Protein AF-A0A528D5S5-F1 (afdb_monomer)

Solvent-accessible surface area (backbone atoms only — not comparable to full-atom values): 7642 Å² total; per-residue (Å²): 131,87,82,71,87,70,87,48,67,66,61,50,50,50,52,53,51,51,52,53,52,50,54,49,47,56,56,51,49,53,59,45,19,70,79,31,49,69,58,27,52,53,54,48,52,53,50,50,53,54,48,46,67,66,45,45,77,77,47,43,78,78,46,53,68,43,76,78,34,70,69,51,47,55,50,51,51,50,48,47,41,66,68,45,52,52,50,50,50,51,48,43,51,43,58,53,74,44,59,72,68,60,52,51,54,56,59,68,47,44,62,62,52,48,51,53,49,35,31,72,76,69,64,51,76,77,51,80,68,67,75,74,107

Secondary structure (DSSP, 8-state):
--------HHHHHHHHHHHHHHHHHHHHHHHHHTT-HHHHHHHHHHHHHHHHHHHHHHHHHHHGGGGG-HHHHHHHHHHHIIIIIHHHHHHHHHHHHS-HHHHHHHHHTHHHHHHHHHHHHH-----TTTTT-

pLDDT: mean 82.27, std 10.45, range [39.62, 94.44]

Radius of gyration: 18.31 Å; Cα contacts (8 Å, |Δi|>4): 43; chains: 1; bounding box: 36×39×50 Å

Foldseek 3Di:
DPPPPPPPVVVVVVV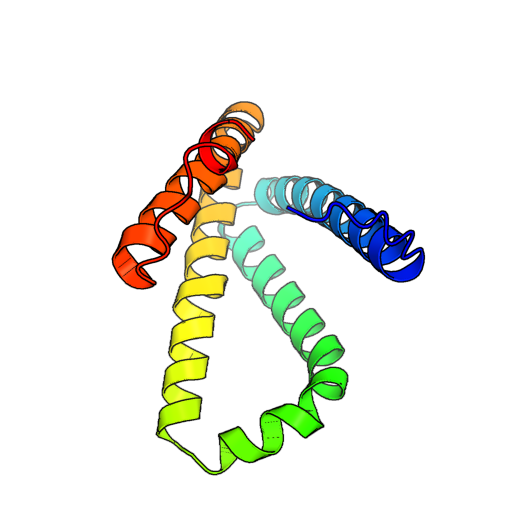VVVVVVVVVCVVVLLVQLVVDLVSSLVVVVVVVVVVCVVCCVVCVVVCVVLVVPPVSVVVVVVCCCVVPVVVSSVVSVCSNPDDPVVSVVVVVCVVVVVQVCCCVPVVPDDDPVNVVD

Sequence (133 aa):
IDVKWSSDPIGLFWAFLNGALFVGYIVLGHRVARAGAGDGIAGLGAAMAVAFLIVLPIGFSDALPAFSAPPLLIAAIGVGICSSVIPYICDQLAMSRLPRSSFALMLSLLPVTATLIGVIVLRQIPSPTDCIG

Structure (mmCIF, N/CA/C/O backbone):
data_AF-A0A528D5S5-F1
#
_entry.id   AF-A0A528D5S5-F1
#
loop_
_atom_site.group_PDB
_atom_site.id
_atom_site.type_symbol
_atom_site.label_atom_id
_atom_site.label_alt_id
_atom_site.label_comp_id
_atom_site.label_asym_id
_atom_site.label_entity_id
_atom_site.label_seq_id
_atom_site.pdbx_PDB_ins_code
_atom_site.Cartn_x
_atom_site.Cartn_y
_atom_site.Cartn_z
_atom_site.occupancy
_atom_site.B_iso_or_equiv
_atom_site.auth_seq_id
_atom_site.auth_comp_id
_atom_site.auth_asym_id
_atom_site.auth_atom_id
_atom_site.pdbx_PDB_model_num
ATOM 1 N N . ILE A 1 1 ? -4.601 12.467 -29.409 1.00 42.47 1 ILE A N 1
ATOM 2 C CA . ILE A 1 1 ? -4.769 11.414 -28.388 1.00 42.47 1 ILE A CA 1
ATOM 3 C C . ILE A 1 1 ? -5.854 10.490 -28.918 1.00 42.47 1 ILE A C 1
ATOM 5 O O . ILE A 1 1 ? -6.987 10.925 -29.083 1.00 42.47 1 I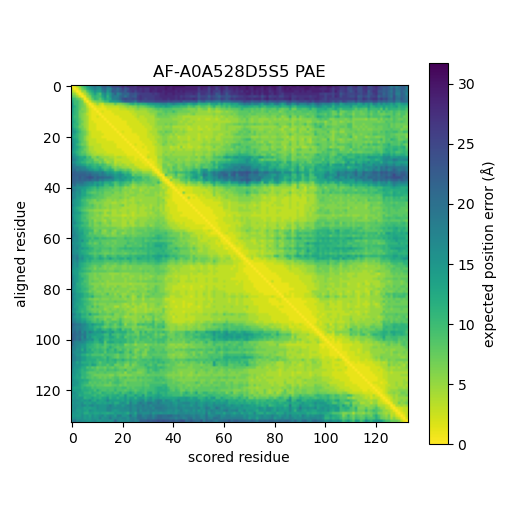LE A O 1
ATOM 9 N N . ASP A 1 2 ? -5.481 9.300 -29.382 1.00 39.62 2 ASP A N 1
ATOM 10 C CA . ASP A 1 2 ? -6.458 8.351 -29.918 1.00 39.62 2 ASP A CA 1
ATOM 11 C C . ASP A 1 2 ? -7.229 7.760 -28.740 1.00 39.62 2 ASP A C 1
ATOM 13 O O . ASP A 1 2 ? -6.784 6.805 -28.104 1.00 39.62 2 ASP A O 1
ATOM 17 N N . VAL A 1 3 ? -8.375 8.362 -28.414 1.00 49.12 3 VAL A N 1
ATOM 18 C CA . VAL A 1 3 ? -9.334 7.797 -27.460 1.00 49.12 3 VAL A CA 1
ATOM 19 C C . VAL A 1 3 ? -9.989 6.599 -28.142 1.00 49.12 3 VAL A C 1
ATOM 21 O O . VAL A 1 3 ? -11.077 6.678 -28.711 1.00 49.12 3 VAL A O 1
ATOM 24 N N . LYS A 1 4 ? -9.277 5.471 -28.148 1.00 54.66 4 LYS A N 1
ATOM 25 C CA . LYS A 1 4 ? -9.864 4.181 -28.487 1.00 54.66 4 LYS A CA 1
ATOM 26 C C . LYS A 1 4 ? -10.741 3.768 -27.319 1.00 54.66 4 LYS A C 1
ATOM 28 O O . LYS A 1 4 ? -10.239 3.444 -26.246 1.00 54.66 4 LYS A O 1
ATOM 33 N N . TRP A 1 5 ? -12.049 3.752 -27.549 1.00 54.84 5 TRP A N 1
ATOM 34 C CA . TRP A 1 5 ? -13.007 3.062 -26.695 1.00 54.84 5 TRP A CA 1
ATOM 35 C C . TRP A 1 5 ? -12.704 1.563 -26.745 1.00 54.84 5 TRP A C 1
ATOM 37 O O . TRP A 1 5 ? -13.279 0.814 -27.530 1.00 54.84 5 TRP A O 1
ATOM 47 N N . SER A 1 6 ? -11.734 1.126 -25.947 1.00 57.62 6 SER A N 1
ATOM 48 C CA . SER A 1 6 ? -11.562 -0.282 -25.636 1.00 57.62 6 SER A CA 1
ATOM 49 C C . SER A 1 6 ? -12.636 -0.615 -24.615 1.00 57.62 6 SER A C 1
ATOM 51 O O . SER A 1 6 ? -12.471 -0.359 -23.424 1.00 57.62 6 SER A O 1
ATOM 53 N N . SER A 1 7 ? -13.779 -1.118 -25.078 1.00 67.44 7 SER A N 1
ATOM 54 C CA . SER A 1 7 ? -14.756 -1.764 -24.206 1.00 67.44 7 SER A CA 1
ATOM 55 C C . SER A 1 7 ? -14.133 -3.064 -23.710 1.00 67.44 7 SER A C 1
ATOM 57 O O . SER A 1 7 ? -14.416 -4.120 -24.258 1.00 67.44 7 SER A O 1
ATOM 59 N N . ASP A 1 8 ? -13.223 -2.966 -22.740 1.00 82.94 8 ASP A N 1
ATOM 60 C CA . ASP A 1 8 ? -12.625 -4.103 -22.055 1.00 82.94 8 ASP A CA 1
ATOM 61 C C . ASP A 1 8 ? -13.508 -4.474 -20.854 1.00 82.94 8 ASP A C 1
ATOM 63 O O . ASP A 1 8 ? -13.410 -3.847 -19.792 1.00 82.94 8 ASP A O 1
ATOM 67 N N . PRO A 1 9 ? -14.405 -5.468 -20.992 1.00 84.75 9 PRO A N 1
ATOM 68 C CA . PRO A 1 9 ? -15.349 -5.800 -19.938 1.00 84.75 9 PRO A CA 1
ATOM 69 C C . PRO A 1 9 ? -14.637 -6.441 -18.744 1.00 84.75 9 PRO A C 1
ATOM 71 O O . PRO A 1 9 ? -15.128 -6.323 -17.622 1.00 84.75 9 PRO A O 1
ATOM 74 N N . ILE A 1 10 ? -13.478 -7.089 -18.962 1.00 88.94 10 ILE A N 1
ATOM 75 C CA . ILE A 1 10 ? -12.700 -7.702 -17.882 1.00 88.94 10 ILE A CA 1
ATOM 76 C C . ILE A 1 10 ? -12.032 -6.615 -17.043 1.00 88.94 10 ILE A C 1
ATOM 78 O O . ILE A 1 10 ? -12.148 -6.637 -15.820 1.00 88.94 10 ILE A O 1
ATOM 82 N N . GLY A 1 11 ? -11.407 -5.623 -17.685 1.00 86.19 11 GLY A N 1
ATOM 83 C CA . GLY A 1 11 ? -10.814 -4.477 -17.000 1.00 86.19 11 GLY A CA 1
ATOM 84 C C . GLY A 1 11 ? -11.858 -3.685 -16.218 1.00 86.19 11 GLY A C 1
ATOM 85 O O . GLY A 1 11 ? -11.637 -3.335 -15.059 1.00 86.19 11 GLY A O 1
ATOM 86 N N . LEU A 1 12 ? -13.040 -3.486 -16.810 1.00 88.31 12 LEU A N 1
ATOM 87 C CA . LEU A 1 12 ? -14.149 -2.809 -16.146 1.00 88.31 12 LEU A CA 1
ATOM 88 C C . LEU A 1 12 ? -14.651 -3.596 -14.925 1.00 88.31 12 LEU A C 1
ATOM 90 O O . LEU A 1 12 ? -14.852 -3.013 -13.860 1.00 88.31 12 LEU A O 1
ATOM 94 N N . PHE A 1 13 ? -14.794 -4.921 -15.046 1.00 92.12 13 PHE A N 1
ATOM 95 C CA . PHE A 1 13 ? -15.134 -5.797 -13.923 1.00 92.12 13 PHE A CA 1
ATOM 96 C C . PHE A 1 13 ? -14.113 -5.680 -12.783 1.00 92.12 13 PHE A C 1
ATOM 98 O O . PHE A 1 13 ? -14.504 -5.473 -11.633 1.00 92.12 13 PHE A O 1
ATOM 105 N N . TRP A 1 14 ? -12.814 -5.740 -13.092 1.00 89.56 14 TRP A N 1
ATOM 106 C CA . TRP A 1 14 ? -11.750 -5.588 -12.097 1.00 89.56 14 TRP A CA 1
ATOM 107 C C . TRP A 1 14 ? -11.748 -4.206 -11.439 1.00 89.56 14 TRP A C 1
ATOM 109 O O . TRP A 1 14 ? -11.551 -4.119 -10.227 1.00 89.56 14 TRP A O 1
ATOM 119 N N . ALA A 1 15 ? -12.020 -3.139 -12.193 1.00 88.06 15 ALA A N 1
ATOM 120 C CA . ALA A 1 15 ? -12.120 -1.783 -11.656 1.00 88.06 15 ALA A CA 1
ATOM 121 C C . ALA A 1 15 ? -13.289 -1.641 -10.665 1.00 88.06 15 ALA A C 1
ATOM 123 O O . ALA A 1 15 ? -13.105 -1.132 -9.557 1.00 88.06 15 ALA A O 1
ATOM 124 N N . PHE A 1 16 ? -14.477 -2.148 -11.016 1.00 92.12 16 PHE A N 1
ATOM 125 C CA . PHE A 1 16 ? -15.632 -2.145 -10.111 1.00 92.12 16 PHE A CA 1
ATOM 126 C C . PHE A 1 16 ? -15.402 -3.017 -8.875 1.00 92.12 16 PHE A C 1
ATOM 128 O O . PHE A 1 16 ? -15.726 -2.598 -7.762 1.00 92.12 16 PHE A O 1
ATOM 135 N N . LEU A 1 17 ? -14.811 -4.203 -9.048 1.00 92.94 17 LEU A N 1
ATOM 136 C CA . LEU A 1 17 ? -14.471 -5.091 -7.939 1.00 92.94 17 LEU A CA 1
ATOM 137 C C . LEU A 1 17 ? -13.467 -4.429 -6.988 1.00 92.94 17 LEU A C 1
ATOM 139 O O . LEU A 1 17 ? -13.668 -4.455 -5.774 1.00 92.94 17 LEU A O 1
ATOM 143 N N . ASN A 1 18 ? -12.426 -3.786 -7.524 1.00 90.88 18 ASN A N 1
ATOM 144 C CA . ASN A 1 18 ? -11.449 -3.041 -6.735 1.00 90.88 18 ASN A CA 1
ATOM 145 C C . ASN A 1 18 ? -12.117 -1.917 -5.928 1.00 90.88 18 ASN A C 1
ATOM 147 O O . ASN A 1 18 ? -11.918 -1.839 -4.715 1.00 90.88 18 ASN A O 1
ATOM 151 N N . GLY A 1 19 ? -12.974 -1.112 -6.566 1.00 86.38 19 GLY A N 1
ATOM 152 C CA . GLY A 1 19 ? -13.725 -0.055 -5.888 1.00 86.38 19 GLY A CA 1
ATOM 153 C C . GLY A 1 19 ? -14.622 -0.588 -4.766 1.00 86.38 19 GLY A C 1
ATOM 154 O O . GLY A 1 19 ? -14.613 -0.055 -3.655 1.00 86.38 19 GLY A O 1
ATOM 155 N N . ALA A 1 20 ? -15.352 -1.680 -5.011 1.00 91.12 20 ALA A N 1
ATOM 156 C CA . ALA A 1 20 ? -16.209 -2.313 -4.009 1.00 91.12 20 ALA A CA 1
ATOM 157 C C . ALA A 1 20 ? -15.408 -2.852 -2.809 1.00 91.12 20 ALA A C 1
ATOM 159 O O . ALA A 1 20 ? -15.780 -2.611 -1.656 1.00 91.12 20 ALA A O 1
ATOM 160 N N . LEU A 1 21 ? -14.281 -3.527 -3.065 1.00 88.81 21 LEU A N 1
ATOM 161 C CA . LEU A 1 21 ? -13.376 -4.020 -2.023 1.00 88.81 21 LEU A CA 1
ATOM 162 C C . LEU A 1 21 ? -12.772 -2.872 -1.207 1.00 88.81 21 LEU A C 1
ATOM 164 O O . LEU A 1 21 ? -12.693 -2.972 0.016 1.00 88.81 21 LEU A O 1
ATOM 168 N N . PHE A 1 22 ? -12.405 -1.765 -1.854 1.00 84.00 22 PHE A N 1
ATOM 169 C CA . PHE A 1 22 ? -11.839 -0.594 -1.186 1.00 84.00 22 PHE A CA 1
ATOM 170 C C . PHE A 1 22 ? -12.849 0.091 -0.256 1.00 84.00 22 PHE A C 1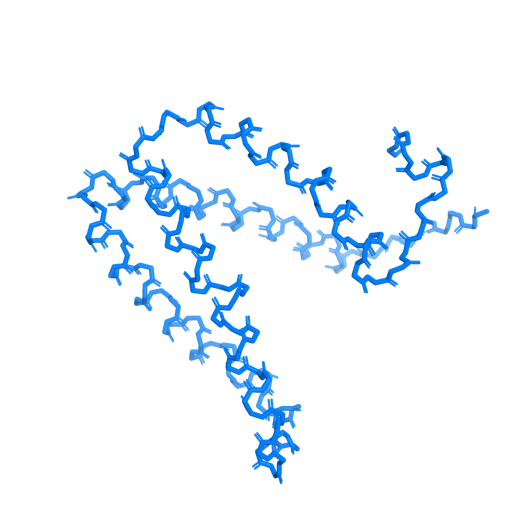
ATOM 172 O O . PHE A 1 22 ? -12.532 0.417 0.890 1.00 84.00 22 PHE A O 1
ATOM 179 N N . VAL A 1 23 ? -14.103 0.237 -0.696 1.00 83.56 23 VAL A N 1
ATOM 180 C CA . VAL A 1 23 ? -15.190 0.724 0.169 1.00 83.56 23 VAL A CA 1
ATOM 181 C C . VAL A 1 23 ? -15.399 -0.220 1.357 1.00 83.56 23 VAL A C 1
ATOM 183 O O . VAL A 1 23 ? -15.514 0.244 2.496 1.00 83.56 23 VAL A O 1
ATOM 186 N N . GLY A 1 24 ? -15.389 -1.535 1.112 1.00 85.25 24 GLY A N 1
ATOM 187 C CA . GLY A 1 24 ? -15.446 -2.557 2.158 1.00 85.25 24 GLY A CA 1
ATOM 188 C C . GLY A 1 24 ? -14.318 -2.409 3.182 1.00 85.25 24 GLY A C 1
ATOM 189 O O . GLY A 1 24 ? -14.589 -2.360 4.384 1.00 85.25 24 GLY A O 1
ATOM 190 N N . TYR A 1 25 ? -13.077 -2.244 2.715 1.00 82.38 25 TYR A N 1
ATOM 191 C CA . TYR A 1 25 ? -11.899 -1.992 3.548 1.00 82.38 25 TYR A CA 1
ATOM 192 C C . TYR A 1 25 ? -12.071 -0.753 4.427 1.00 82.38 25 TYR A C 1
ATOM 194 O O . TYR A 1 25 ? -11.861 -0.842 5.632 1.00 82.38 25 TYR A O 1
ATOM 202 N N . ILE A 1 26 ? -12.520 0.383 3.882 1.00 77.75 26 ILE A N 1
ATOM 203 C CA . ILE A 1 26 ? -12.716 1.607 4.677 1.00 77.75 26 ILE A CA 1
ATOM 204 C C . ILE A 1 26 ? -13.757 1.384 5.782 1.00 77.75 26 ILE A C 1
ATOM 206 O O . ILE A 1 26 ? -13.568 1.840 6.912 1.00 77.75 26 ILE A O 1
ATOM 210 N N . VAL A 1 27 ? -14.869 0.707 5.477 1.00 79.81 27 VAL A N 1
ATOM 211 C CA . VAL A 1 27 ? -15.946 0.451 6.450 1.00 79.81 27 VAL A CA 1
ATOM 212 C C . VAL A 1 27 ? -15.490 -0.513 7.548 1.00 79.81 27 VAL A C 1
ATOM 214 O O . VAL A 1 27 ? -15.693 -0.226 8.730 1.00 79.81 27 VAL A O 1
ATOM 217 N N . LEU A 1 28 ? -14.849 -1.623 7.175 1.00 78.94 28 LEU A N 1
ATOM 218 C CA . LEU A 1 28 ? -14.300 -2.603 8.115 1.00 78.94 28 LEU A CA 1
ATOM 219 C C . LEU A 1 28 ? -13.158 -2.002 8.942 1.00 78.94 28 LEU A C 1
ATOM 221 O O . LEU A 1 28 ? -13.165 -2.138 10.161 1.00 78.94 28 LEU A O 1
ATOM 225 N N . GLY A 1 29 ? -12.244 -1.267 8.310 1.00 72.25 29 GLY A N 1
ATOM 226 C CA . GLY A 1 29 ? -11.125 -0.581 8.953 1.00 72.25 29 GLY A CA 1
ATOM 227 C C . GLY A 1 29 ? -11.593 0.398 10.025 1.00 72.25 29 GLY A C 1
ATOM 228 O O . GLY A 1 29 ? -11.138 0.321 11.160 1.00 72.25 29 GLY A O 1
ATOM 229 N N . HIS A 1 30 ? -12.604 1.225 9.735 1.00 71.12 30 HIS A N 1
ATOM 230 C CA . HIS A 1 30 ? -13.208 2.097 10.752 1.00 71.12 30 HIS A CA 1
ATOM 231 C C . HIS A 1 30 ? -13.882 1.314 11.889 1.00 71.12 30 HI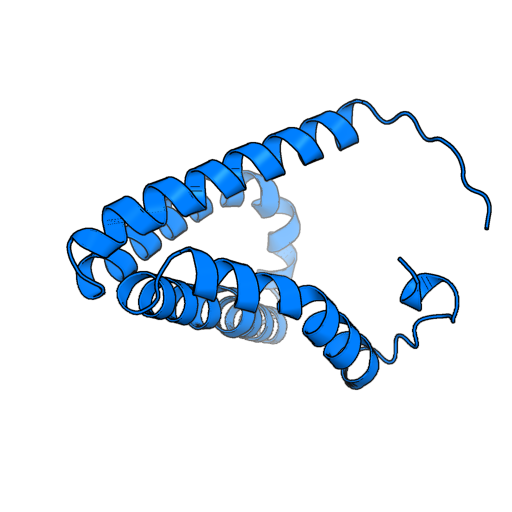S A C 1
ATOM 233 O O . HIS A 1 30 ? -13.897 1.781 13.027 1.00 71.12 30 HIS A O 1
ATOM 239 N N . ARG A 1 31 ? -14.467 0.141 11.610 1.00 74.62 31 ARG A N 1
ATOM 240 C CA . ARG A 1 31 ? -15.088 -0.706 12.641 1.00 74.62 31 ARG A CA 1
ATOM 241 C C . ARG A 1 31 ? -14.043 -1.333 13.563 1.00 74.62 31 ARG A C 1
ATOM 243 O O . ARG A 1 31 ? -14.273 -1.365 14.767 1.00 74.62 31 ARG A O 1
ATOM 250 N N . VAL A 1 32 ? -12.922 -1.801 13.017 1.00 70.19 32 VAL A N 1
ATOM 251 C CA . VAL A 1 32 ? -11.818 -2.394 13.788 1.00 70.19 32 VAL A CA 1
ATOM 252 C C . VAL A 1 32 ? -11.057 -1.311 14.561 1.00 70.19 32 VAL A C 1
ATOM 254 O O . VAL A 1 32 ? -10.808 -1.476 15.749 1.00 70.19 32 VAL A O 1
ATOM 257 N N . ALA A 1 33 ? -10.791 -0.153 13.949 1.00 64.00 33 ALA A N 1
ATOM 258 C CA . ALA A 1 33 ? -10.099 0.963 14.601 1.00 64.00 33 ALA A CA 1
ATOM 259 C C . ALA A 1 33 ? -10.868 1.547 15.804 1.00 64.00 33 ALA A C 1
ATOM 261 O O . ALA A 1 33 ? -10.250 2.099 16.714 1.00 64.00 33 ALA A O 1
ATOM 262 N N . ARG A 1 34 ? -12.202 1.386 15.862 1.00 65.94 34 ARG A N 1
ATOM 263 C CA . ARG A 1 34 ? -13.016 1.761 17.037 1.00 65.94 34 ARG A CA 1
ATOM 264 C C . ARG A 1 34 ? -12.702 0.946 18.294 1.00 65.94 34 ARG A C 1
ATOM 266 O O . ARG A 1 34 ? -12.981 1.438 19.381 1.00 65.94 34 ARG A O 1
ATOM 273 N N . ALA A 1 35 ? -12.147 -0.261 18.164 1.00 62.00 35 ALA A N 1
ATOM 274 C CA . ALA A 1 35 ? -11.713 -1.069 19.307 1.00 62.00 35 ALA A CA 1
ATOM 275 C C . ALA A 1 35 ? -10.387 -0.568 19.920 1.00 62.00 35 ALA A C 1
ATOM 277 O O . ALA A 1 35 ? -10.056 -0.926 21.045 1.00 62.00 35 ALA A O 1
ATOM 278 N N . GLY A 1 36 ? -9.664 0.311 19.213 1.00 63.19 36 GLY A N 1
ATOM 279 C CA . GLY A 1 36 ? -8.385 0.883 19.627 1.00 63.19 36 GLY A CA 1
ATOM 280 C C . GLY A 1 36 ? -7.334 0.781 18.518 1.00 63.19 36 GLY A C 1
ATOM 281 O O . GLY A 1 36 ? -7.299 -0.186 17.760 1.00 63.19 36 GLY A O 1
ATOM 282 N N . ALA A 1 37 ? -6.448 1.777 18.421 1.00 61.66 37 ALA A N 1
ATOM 283 C CA . ALA A 1 37 ? -5.433 1.840 17.361 1.00 61.66 37 ALA A CA 1
ATOM 284 C C . ALA A 1 37 ? -4.440 0.658 17.389 1.00 61.66 37 ALA A C 1
ATOM 286 O O . ALA A 1 37 ? -3.986 0.220 16.334 1.00 61.66 37 ALA A O 1
ATOM 287 N N . GLY A 1 38 ? -4.129 0.124 18.578 1.00 64.00 38 GLY A N 1
ATOM 288 C CA . GLY A 1 38 ? -3.262 -1.052 18.732 1.00 64.00 38 GLY A CA 1
ATOM 289 C C . GLY A 1 38 ? -3.868 -2.315 18.114 1.00 64.00 38 GLY A C 1
ATOM 290 O O . GLY A 1 38 ? -3.209 -2.990 17.324 1.00 64.00 38 GLY A O 1
ATOM 291 N N . ASP A 1 39 ? -5.151 -2.567 18.384 1.00 70.50 39 ASP A N 1
ATOM 292 C CA . ASP A 1 39 ? -5.892 -3.698 17.812 1.00 70.50 39 ASP A CA 1
ATOM 293 C C . ASP A 1 39 ? -6.130 -3.523 16.304 1.00 70.50 39 ASP A C 1
ATOM 295 O O . ASP A 1 39 ? -6.098 -4.497 15.552 1.00 70.50 39 ASP A O 1
ATOM 299 N N . GLY A 1 40 ? -6.285 -2.278 15.834 1.00 73.38 40 GLY A N 1
ATOM 300 C CA . GLY A 1 40 ? -6.359 -1.944 14.408 1.00 73.38 40 GLY A CA 1
ATOM 301 C C . GLY A 1 40 ? -5.101 -2.325 13.626 1.00 73.38 40 GLY A C 1
ATOM 302 O O . GLY A 1 40 ? -5.198 -2.950 12.569 1.00 73.38 40 GLY A O 1
ATOM 303 N N . ILE A 1 41 ? -3.917 -2.013 14.164 1.00 77.69 41 ILE A N 1
ATOM 304 C CA . ILE A 1 41 ? -2.634 -2.362 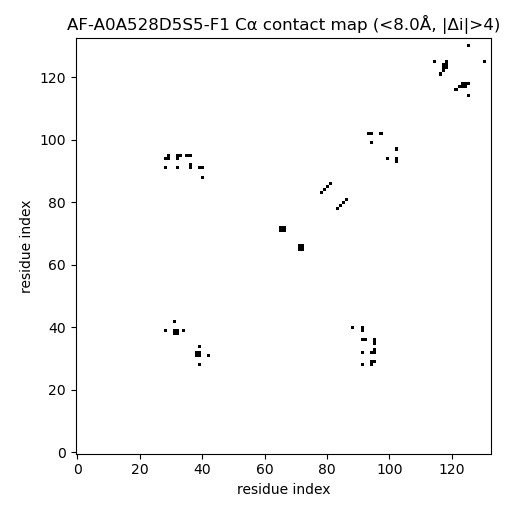13.532 1.00 77.69 41 ILE A CA 1
ATOM 305 C C . ILE A 1 41 ? -2.417 -3.882 13.545 1.00 77.69 41 ILE A C 1
ATOM 307 O O . ILE A 1 41 ? -2.011 -4.447 12.529 1.00 77.69 41 ILE A O 1
ATOM 311 N N . ALA A 1 42 ? -2.726 -4.561 14.654 1.00 81.06 42 ALA A N 1
ATOM 312 C CA . ALA A 1 42 ? -2.608 -6.018 14.742 1.00 81.06 42 ALA A CA 1
ATOM 313 C C . ALA A 1 42 ? -3.566 -6.737 13.772 1.00 81.06 42 ALA A C 1
ATOM 315 O O . ALA A 1 42 ? -3.154 -7.650 13.052 1.00 81.06 42 ALA A O 1
ATOM 316 N N . GLY A 1 43 ? -4.824 -6.288 13.693 1.00 80.75 43 GLY A N 1
ATOM 317 C CA . GLY A 1 43 ? -5.817 -6.819 12.755 1.00 80.75 43 GLY A CA 1
ATOM 318 C C . GLY A 1 43 ? -5.427 -6.601 11.291 1.00 80.75 43 GLY A C 1
ATOM 319 O O . GLY A 1 43 ? -5.579 -7.503 10.467 1.00 80.75 43 GLY A O 1
ATOM 320 N N . LEU A 1 44 ? -4.852 -5.440 10.971 1.00 81.88 44 LEU A N 1
ATOM 321 C CA . LEU A 1 44 ? -4.305 -5.154 9.647 1.00 81.88 44 LEU A CA 1
ATOM 322 C C . LEU A 1 44 ? -3.104 -6.053 9.316 1.00 81.88 44 LEU A C 1
ATOM 324 O O . LEU A 1 44 ? -3.015 -6.563 8.202 1.00 81.88 44 LEU A O 1
ATOM 328 N N . GLY A 1 45 ? -2.209 -6.291 10.278 1.00 85.06 45 GLY A N 1
ATOM 329 C CA . GLY A 1 45 ? -1.085 -7.216 10.113 1.00 85.06 45 GLY A CA 1
ATOM 330 C C . GLY A 1 45 ? -1.545 -8.643 9.804 1.00 85.06 45 GLY A C 1
ATOM 331 O O . GLY A 1 45 ? -1.033 -9.275 8.880 1.00 85.06 45 GLY A O 1
ATOM 332 N N . ALA A 1 46 ? -2.572 -9.128 10.507 1.00 85.69 46 ALA A N 1
ATOM 333 C CA . ALA A 1 46 ? -3.182 -10.424 10.219 1.00 85.69 46 ALA A CA 1
ATOM 334 C C . ALA A 1 46 ? -3.817 -10.462 8.816 1.00 85.69 46 ALA A C 1
ATOM 336 O O . ALA A 1 46 ? -3.616 -11.423 8.072 1.00 85.69 46 ALA A O 1
ATOM 337 N N . ALA A 1 47 ? -4.525 -9.401 8.414 1.00 85.19 47 ALA A N 1
ATOM 338 C CA . ALA A 1 47 ? -5.090 -9.291 7.070 1.00 85.19 47 ALA A CA 1
ATOM 339 C C . ALA A 1 47 ? -4.004 -9.285 5.979 1.00 85.19 47 ALA A C 1
ATOM 341 O O . ALA A 1 47 ? -4.164 -9.943 4.953 1.00 85.19 47 ALA A O 1
ATOM 342 N N . MET A 1 48 ? -2.876 -8.606 6.215 1.00 87.25 48 MET A N 1
ATOM 343 C CA . MET A 1 48 ? -1.720 -8.603 5.313 1.00 87.25 48 MET A CA 1
ATOM 344 C C . MET A 1 48 ? -1.085 -9.992 5.187 1.00 87.25 48 MET A C 1
ATOM 346 O O . MET A 1 48 ? -0.713 -10.385 4.085 1.00 87.25 48 MET A O 1
ATOM 350 N N . ALA A 1 49 ? -1.013 -10.765 6.274 1.00 89.62 49 ALA A N 1
ATOM 351 C CA . ALA A 1 49 ? -0.528 -12.144 6.230 1.00 89.62 49 ALA A CA 1
ATOM 352 C C . ALA A 1 49 ? -1.453 -13.051 5.401 1.00 89.62 49 ALA A C 1
ATOM 354 O O . ALA A 1 49 ? -0.984 -13.837 4.580 1.00 89.62 49 ALA A O 1
ATOM 355 N N . VAL A 1 50 ? -2.772 -12.908 5.561 1.00 90.19 50 VAL A N 1
ATOM 356 C CA . VAL A 1 50 ? -3.752 -13.631 4.733 1.00 90.19 50 VAL A CA 1
ATOM 357 C C . VAL A 1 50 ? -3.632 -13.218 3.265 1.00 90.19 50 VAL A C 1
ATOM 359 O O . VAL A 1 50 ? -3.585 -14.081 2.390 1.00 90.19 50 VAL A O 1
ATOM 362 N N . ALA A 1 51 ? -3.519 -11.918 2.983 1.00 87.50 51 ALA A N 1
ATOM 363 C CA . ALA A 1 51 ? -3.319 -11.412 1.628 1.00 87.50 51 ALA A CA 1
ATOM 364 C C . ALA A 1 51 ? -2.029 -11.963 1.004 1.00 87.50 51 ALA A C 1
ATOM 366 O O . ALA A 1 51 ? -2.051 -12.401 -0.144 1.00 87.50 51 ALA A O 1
ATOM 367 N N . PHE A 1 52 ? -0.935 -12.021 1.768 1.00 89.38 52 PHE A N 1
ATOM 368 C CA . PHE A 1 52 ? 0.314 -12.636 1.331 1.00 89.38 52 PHE A CA 1
ATOM 369 C C . PHE A 1 52 ? 0.105 -14.096 0.923 1.00 89.38 52 PHE A C 1
ATOM 371 O O . PHE A 1 52 ? 0.502 -14.465 -0.173 1.00 89.38 52 PHE A O 1
ATOM 378 N N . LEU A 1 53 ? -0.575 -14.910 1.735 1.00 92.81 53 LEU A N 1
ATOM 379 C CA . LEU A 1 53 ? -0.828 -16.319 1.400 1.00 92.81 53 LEU A CA 1
ATOM 380 C C . LEU A 1 53 ? -1.677 -16.498 0.133 1.00 92.81 53 LEU A C 1
ATOM 382 O O . LEU A 1 53 ? -1.470 -17.458 -0.604 1.00 92.81 53 LEU A O 1
ATOM 386 N N . ILE A 1 54 ? -2.613 -15.583 -0.127 1.00 91.88 54 ILE A N 1
ATOM 387 C CA . ILE A 1 54 ? -3.477 -15.621 -1.316 1.00 91.88 54 ILE A CA 1
ATOM 388 C C . ILE A 1 54 ? -2.720 -15.164 -2.571 1.00 91.88 54 ILE A C 1
ATOM 390 O O . ILE A 1 54 ? -2.879 -15.758 -3.635 1.00 91.88 54 ILE A O 1
ATOM 394 N N . VAL A 1 55 ? -1.898 -14.116 -2.459 1.00 88.75 55 VAL A N 1
ATOM 395 C CA . VAL A 1 55 ? -1.196 -13.499 -3.598 1.00 88.75 55 VAL A CA 1
ATOM 396 C C . VAL A 1 55 ? 0.109 -14.223 -3.934 1.00 88.75 55 VAL A C 1
ATOM 398 O O . VAL A 1 55 ? 0.473 -14.301 -5.106 1.00 88.75 55 VAL A O 1
ATOM 401 N N . LEU A 1 56 ? 0.792 -14.796 -2.938 1.00 89.81 56 LEU A N 1
ATOM 402 C CA . LEU A 1 56 ? 2.039 -15.542 -3.111 1.00 89.81 56 LEU A CA 1
ATOM 403 C C . LEU A 1 56 ? 1.973 -16.564 -4.257 1.00 89.81 56 LEU A C 1
ATOM 405 O O . LEU A 1 56 ? 2.837 -16.475 -5.124 1.00 89.81 56 LEU A O 1
ATOM 409 N N . PRO A 1 57 ? 0.994 -17.493 -4.338 1.00 89.62 57 PRO A N 1
ATOM 410 C CA . PRO A 1 57 ? 0.959 -18.481 -5.418 1.00 89.62 57 PRO A CA 1
ATOM 411 C C . PRO A 1 57 ? 0.762 -17.855 -6.804 1.00 89.62 57 PRO A C 1
ATOM 413 O O . PRO A 1 57 ? 1.224 -18.422 -7.788 1.00 89.62 57 PRO A O 1
ATOM 416 N N . ILE A 1 58 ? 0.111 -16.691 -6.885 1.00 91.25 58 ILE A N 1
ATOM 417 C CA . ILE A 1 58 ? -0.146 -15.985 -8.146 1.00 91.25 58 ILE A CA 1
ATOM 418 C C . ILE A 1 58 ? 1.149 -15.352 -8.675 1.00 91.25 58 ILE A C 1
ATOM 420 O O . ILE A 1 58 ? 1.417 -15.420 -9.867 1.00 91.25 58 ILE A O 1
ATOM 424 N N . GLY A 1 59 ? 1.959 -14.759 -7.791 1.00 84.00 59 GLY A N 1
ATOM 425 C CA . GLY A 1 59 ? 3.201 -14.064 -8.157 1.00 84.00 59 GLY A CA 1
ATOM 426 C C . GLY A 1 59 ? 4.483 -14.886 -7.998 1.00 84.00 59 GLY A C 1
ATOM 427 O O . GLY A 1 59 ? 5.570 -14.365 -8.242 1.00 84.00 59 GLY A O 1
ATOM 428 N N . PHE A 1 60 ? 4.398 -16.145 -7.554 1.00 88.25 60 PHE A N 1
ATOM 429 C CA . PHE A 1 60 ? 5.577 -16.930 -7.174 1.00 88.25 60 PHE A CA 1
ATOM 430 C C . PHE A 1 60 ? 6.544 -17.147 -8.341 1.00 88.25 60 PHE A C 1
ATOM 432 O O . PHE A 1 60 ? 7.751 -16.981 -8.175 1.00 88.25 60 PHE A O 1
ATOM 439 N N . SER A 1 61 ? 6.020 -17.484 -9.525 1.00 87.62 61 SER A N 1
ATOM 440 C CA . SER A 1 61 ? 6.832 -17.704 -10.727 1.00 87.62 61 SER A CA 1
ATOM 441 C C . SER A 1 61 ? 7.634 -16.466 -11.113 1.00 87.62 61 SER A C 1
ATOM 443 O O . SER A 1 61 ? 8.814 -16.570 -11.442 1.00 87.62 61 SER A O 1
ATOM 445 N N . ASP A 1 62 ? 7.008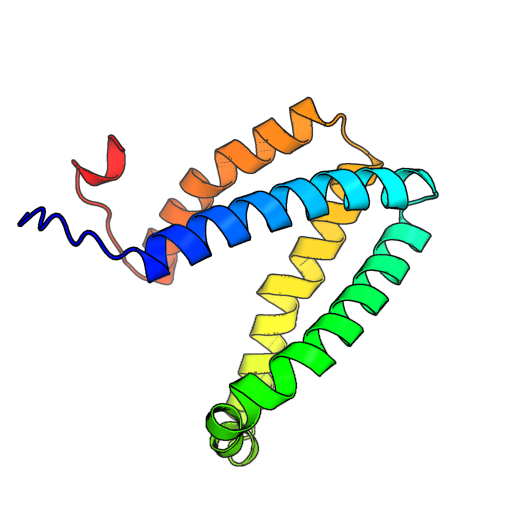 -15.298 -11.009 1.00 85.75 62 ASP A N 1
ATOM 446 C CA . ASP A 1 62 ? 7.591 -14.020 -11.413 1.00 85.75 62 ASP A CA 1
ATOM 447 C C . ASP A 1 62 ? 8.590 -13.505 -10.367 1.00 85.75 62 ASP A C 1
ATOM 449 O O . ASP A 1 62 ? 9.530 -12.782 -10.693 1.00 85.75 62 ASP A O 1
ATOM 453 N N . ALA A 1 63 ? 8.422 -13.916 -9.106 1.00 84.69 63 ALA A N 1
ATOM 454 C CA . ALA A 1 63 ? 9.313 -13.574 -8.002 1.00 84.69 63 ALA A CA 1
ATOM 455 C C . ALA A 1 63 ? 10.579 -14.449 -7.934 1.00 84.69 63 ALA A C 1
ATOM 457 O O . ALA A 1 63 ? 11.577 -14.015 -7.355 1.00 84.69 63 ALA A O 1
ATOM 458 N N . LEU A 1 64 ? 10.581 -15.655 -8.522 1.00 87.50 64 LEU A N 1
ATOM 459 C CA . LEU A 1 64 ? 11.718 -16.595 -8.488 1.00 87.50 64 LEU A CA 1
ATOM 460 C C . LEU A 1 64 ? 13.071 -15.957 -8.865 1.00 87.50 64 LEU A C 1
ATOM 462 O O . LEU A 1 64 ? 14.036 -16.154 -8.121 1.00 87.50 64 LEU A O 1
ATOM 466 N N . PRO A 1 65 ? 13.186 -15.160 -9.949 1.00 86.12 65 PRO A N 1
ATOM 467 C CA . PRO A 1 65 ? 14.454 -14.534 -10.319 1.00 86.12 65 PRO A CA 1
ATOM 468 C C . PRO A 1 65 ? 14.982 -13.562 -9.255 1.00 86.12 65 PRO A C 1
ATOM 470 O O . PRO A 1 65 ? 16.196 -13.455 -9.074 1.00 86.12 65 PRO A O 1
ATOM 473 N N . ALA A 1 66 ? 14.100 -12.890 -8.507 1.00 85.19 66 ALA A N 1
ATOM 474 C CA . ALA A 1 66 ? 14.497 -11.915 -7.492 1.00 85.19 66 ALA A CA 1
ATOM 475 C C . ALA A 1 66 ? 15.255 -12.559 -6.318 1.00 85.19 66 ALA A C 1
ATOM 477 O O . ALA A 1 66 ? 16.139 -11.924 -5.746 1.00 85.19 66 ALA A O 1
ATOM 478 N N . PHE A 1 67 ? 14.991 -13.834 -6.005 1.00 86.00 67 PHE A N 1
ATOM 479 C CA . PHE A 1 67 ? 15.702 -14.561 -4.944 1.00 86.00 67 PHE A CA 1
ATOM 480 C C . PHE A 1 67 ? 17.183 -14.800 -5.252 1.00 86.00 67 PHE A C 1
ATOM 482 O O . PHE A 1 67 ? 17.981 -14.973 -4.333 1.00 86.00 67 PHE A O 1
ATOM 489 N N . SER A 1 68 ? 17.567 -14.774 -6.531 1.00 89.38 68 SER A N 1
ATOM 490 C CA . SER A 1 68 ? 18.966 -14.917 -6.949 1.00 89.38 68 SER A CA 1
ATOM 491 C C . SER A 1 68 ? 19.776 -13.618 -6.846 1.00 89.38 68 SER A C 1
ATOM 493 O O . SER A 1 68 ? 21.001 -13.646 -6.956 1.00 89.38 68 SER A O 1
ATOM 495 N N . ALA A 1 69 ? 19.117 -12.480 -6.597 1.00 90.75 69 ALA A N 1
ATOM 496 C CA . ALA A 1 69 ? 19.732 -11.159 -6.569 1.00 90.75 69 ALA A CA 1
ATOM 497 C C . ALA A 1 69 ? 19.487 -10.459 -5.216 1.00 90.75 69 ALA A C 1
ATOM 499 O O . ALA A 1 69 ? 18.468 -9.784 -5.038 1.00 90.75 69 ALA A O 1
ATOM 500 N N . PRO A 1 70 ? 20.443 -10.526 -4.268 1.00 90.06 70 PRO A N 1
ATOM 501 C CA . PRO A 1 70 ? 20.317 -9.882 -2.958 1.00 90.06 70 PRO A CA 1
ATOM 502 C C . PRO A 1 70 ? 19.935 -8.388 -2.992 1.00 90.06 70 PRO A C 1
ATOM 504 O O . PRO A 1 70 ? 19.110 -7.977 -2.173 1.00 90.06 70 PRO A O 1
ATOM 507 N N . PRO A 1 71 ? 20.432 -7.561 -3.939 1.00 92.94 71 PRO A N 1
ATOM 508 C CA . PRO A 1 71 ? 20.003 -6.166 -4.041 1.00 92.94 71 PRO A CA 1
ATOM 509 C C . PRO A 1 71 ? 18.510 -6.000 -4.353 1.00 92.94 71 PRO A C 1
ATOM 511 O O . PRO A 1 71 ? 17.883 -5.077 -3.835 1.00 92.94 71 PRO A O 1
ATOM 514 N N . LEU A 1 72 ? 17.923 -6.895 -5.159 1.00 91.25 72 LEU A N 1
ATOM 515 C CA . LEU A 1 72 ? 16.494 -6.852 -5.487 1.00 91.25 72 LEU A CA 1
ATOM 516 C C . LEU A 1 72 ? 15.636 -7.210 -4.276 1.00 91.25 72 LEU A C 1
ATOM 518 O O . LEU A 1 72 ? 14.601 -6.586 -4.071 1.00 91.25 72 LEU A O 1
ATOM 522 N N . LEU A 1 73 ? 16.083 -8.149 -3.439 1.00 91.50 73 LEU A N 1
ATOM 523 C CA . LEU A 1 73 ? 15.396 -8.475 -2.188 1.00 91.50 73 LEU A CA 1
ATOM 524 C C . LEU A 1 73 ? 15.393 -7.286 -1.223 1.00 91.50 73 LEU A C 1
ATOM 526 O O . LEU A 1 73 ? 14.351 -6.954 -0.665 1.00 91.50 73 LEU A O 1
ATOM 530 N N . ILE A 1 74 ? 16.532 -6.604 -1.066 1.00 93.19 74 ILE A N 1
ATOM 531 C CA . ILE A 1 74 ? 16.622 -5.407 -0.216 1.00 93.19 74 ILE A CA 1
ATOM 532 C C . ILE A 1 74 ? 15.723 -4.293 -0.763 1.00 93.19 74 ILE A C 1
ATOM 534 O O . ILE A 1 74 ? 14.986 -3.670 0.002 1.00 93.19 74 ILE A O 1
ATOM 538 N N . ALA A 1 75 ? 15.737 -4.068 -2.079 1.00 92.50 75 ALA A N 1
ATOM 539 C CA . ALA A 1 75 ? 14.858 -3.095 -2.717 1.00 92.50 75 ALA A CA 1
ATOM 540 C C . ALA A 1 75 ? 13.377 -3.456 -2.523 1.00 92.50 75 ALA A C 1
ATOM 542 O O . ALA A 1 75 ? 12.591 -2.588 -2.157 1.00 92.50 75 ALA A O 1
ATOM 543 N N . ALA A 1 76 ? 12.996 -4.725 -2.689 1.00 90.25 76 ALA A N 1
ATOM 544 C CA . ALA A 1 76 ? 11.627 -5.198 -2.489 1.00 90.25 76 ALA A CA 1
ATOM 545 C C . ALA A 1 76 ? 11.159 -5.017 -1.037 1.00 90.25 76 ALA A C 1
ATOM 547 O O . ALA A 1 76 ? 10.045 -4.547 -0.806 1.00 90.25 76 ALA A O 1
ATOM 548 N N . ILE A 1 77 ? 12.021 -5.313 -0.057 1.00 92.00 77 ILE A N 1
ATOM 549 C CA . ILE A 1 77 ? 11.750 -5.045 1.363 1.00 92.00 77 ILE A CA 1
ATOM 550 C C . ILE A 1 77 ? 11.564 -3.542 1.589 1.00 92.00 77 ILE A C 1
ATOM 552 O O . ILE A 1 77 ? 10.582 -3.132 2.207 1.00 92.00 77 ILE A O 1
ATOM 556 N N . GLY A 1 78 ? 12.467 -2.714 1.056 1.00 94.44 78 GLY A N 1
ATOM 557 C CA . GLY A 1 78 ? 12.372 -1.258 1.153 1.00 94.44 78 GLY A CA 1
ATOM 558 C C . GLY A 1 78 ? 11.070 -0.721 0.559 1.00 94.44 78 GLY A C 1
ATOM 559 O O . GLY A 1 78 ? 10.376 0.064 1.201 1.00 94.44 78 GLY A O 1
ATOM 560 N N . VAL A 1 79 ? 10.686 -1.202 -0.624 1.00 92.94 79 VAL A N 1
ATOM 561 C CA . VAL A 1 79 ? 9.416 -0.857 -1.271 1.00 92.94 79 VAL A CA 1
ATOM 562 C C . VAL A 1 79 ? 8.237 -1.303 -0.412 1.00 92.94 79 VAL A C 1
ATOM 564 O O . VAL A 1 79 ? 7.340 -0.499 -0.184 1.00 92.94 79 VAL A O 1
ATOM 567 N N . GLY A 1 80 ? 8.229 -2.525 0.126 1.00 91.31 80 GLY A N 1
ATOM 568 C CA . GLY A 1 80 ? 7.138 -3.006 0.982 1.00 91.31 80 GLY A CA 1
ATOM 569 C C . GLY A 1 80 ? 6.979 -2.176 2.261 1.00 91.31 80 GLY A C 1
ATOM 570 O O . GLY A 1 80 ? 5.866 -1.798 2.630 1.00 91.31 80 GLY A O 1
ATOM 571 N N . ILE A 1 81 ? 8.089 -1.808 2.903 1.00 92.75 81 ILE A N 1
ATOM 572 C CA . ILE A 1 81 ? 8.073 -0.965 4.105 1.00 92.75 81 ILE A CA 1
ATOM 573 C C . ILE A 1 81 ? 7.556 0.439 3.776 1.00 92.75 81 ILE A C 1
ATOM 575 O O . ILE A 1 81 ? 6.629 0.925 4.428 1.00 92.75 81 ILE A O 1
ATOM 579 N N . CYS A 1 82 ? 8.127 1.081 2.756 1.00 92.94 82 CYS A N 1
ATOM 580 C CA . CYS A 1 82 ? 7.805 2.461 2.401 1.00 92.94 82 CYS A CA 1
ATOM 581 C C . CYS A 1 82 ? 6.412 2.619 1.780 1.00 92.94 82 CYS A C 1
ATOM 583 O O . CYS A 1 82 ? 5.773 3.641 2.005 1.00 92.94 82 CYS A O 1
ATOM 585 N N . SER A 1 83 ? 5.938 1.639 1.004 1.00 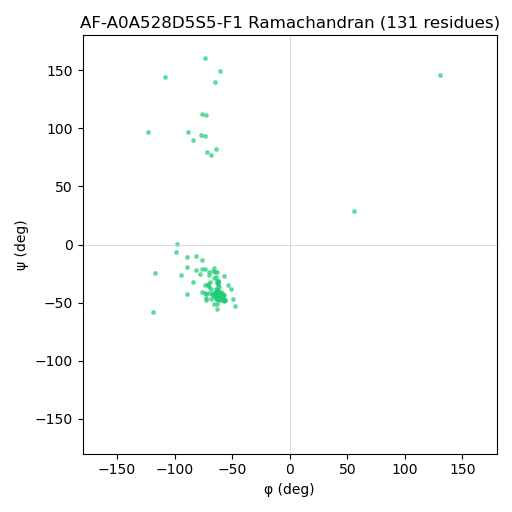89.62 83 SER A N 1
ATOM 586 C CA . SER A 1 83 ? 4.658 1.727 0.283 1.00 89.62 83 SER A CA 1
ATOM 587 C C . SER A 1 83 ? 3.473 1.117 1.031 1.00 89.62 83 SER A C 1
ATOM 589 O O . SER A 1 83 ? 2.344 1.530 0.790 1.00 89.62 83 SER A O 1
ATOM 591 N N . SER A 1 84 ? 3.705 0.146 1.921 1.00 88.75 84 SER A N 1
ATOM 592 C CA . SER A 1 84 ? 2.625 -0.581 2.603 1.00 88.75 84 SER A CA 1
ATOM 593 C C . SER A 1 84 ? 2.674 -0.393 4.116 1.00 88.75 84 SER A C 1
ATOM 595 O O . SER A 1 84 ? 1.728 0.133 4.694 1.00 88.75 84 SER A O 1
ATOM 597 N N . VAL A 1 85 ? 3.785 -0.752 4.772 1.00 87.81 85 VAL A N 1
ATOM 598 C CA . VAL A 1 85 ? 3.855 -0.758 6.248 1.00 87.81 85 VAL A CA 1
ATOM 599 C C . VAL A 1 85 ? 3.678 0.643 6.831 1.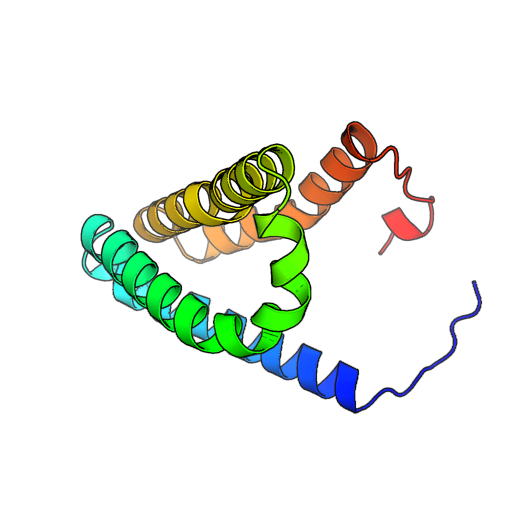00 87.81 85 VAL A C 1
ATOM 601 O O . VAL A 1 85 ? 2.792 0.856 7.658 1.00 87.81 85 VAL A O 1
ATOM 604 N N . ILE A 1 86 ? 4.501 1.604 6.400 1.00 90.12 86 ILE A N 1
ATOM 605 C CA . ILE A 1 86 ? 4.443 2.977 6.918 1.00 90.12 86 ILE A CA 1
ATOM 606 C C . ILE A 1 86 ? 3.093 3.628 6.577 1.00 90.12 86 ILE A C 1
ATOM 608 O O . ILE A 1 86 ? 2.437 4.109 7.506 1.00 90.12 86 ILE A O 1
ATOM 612 N N . PRO A 1 87 ? 2.621 3.616 5.310 1.00 87.94 87 PRO A N 1
ATOM 613 C CA . PRO A 1 87 ? 1.356 4.254 4.961 1.00 87.94 87 PRO A CA 1
ATOM 614 C C . PRO A 1 87 ? 0.162 3.629 5.677 1.00 87.94 87 PRO A C 1
ATOM 616 O O . PRO A 1 87 ? -0.668 4.361 6.204 1.00 87.94 87 PRO A O 1
ATOM 619 N N . TYR A 1 88 ? 0.092 2.300 5.790 1.00 85.94 88 TYR A N 1
ATOM 620 C CA . TYR A 1 88 ? -1.054 1.670 6.439 1.00 85.94 88 TYR A CA 1
ATOM 621 C C . TYR A 1 88 ? -1.087 1.888 7.952 1.00 85.94 88 TYR A C 1
ATOM 623 O O . TYR A 1 88 ? -2.168 2.052 8.515 1.00 85.94 88 TYR A O 1
ATOM 631 N N . ILE A 1 89 ? 0.065 1.948 8.629 1.00 85.94 89 ILE A N 1
ATOM 632 C CA . ILE A 1 89 ? 0.103 2.345 10.044 1.00 85.94 89 ILE A CA 1
ATOM 633 C C . ILE A 1 89 ? -0.387 3.789 10.195 1.00 85.94 89 ILE A C 1
ATOM 635 O O . ILE A 1 89 ? -1.216 4.067 11.064 1.00 85.94 89 ILE A O 1
ATOM 639 N N . CYS A 1 90 ? 0.083 4.701 9.338 1.00 86.69 90 CYS A N 1
ATOM 640 C CA . CYS A 1 90 ? -0.386 6.085 9.317 1.00 86.69 90 CYS A CA 1
ATOM 641 C C . CYS A 1 90 ? -1.899 6.172 9.074 1.00 86.69 90 CYS A C 1
ATOM 643 O O . CYS A 1 90 ? -2.573 6.910 9.790 1.00 86.69 90 CYS A O 1
ATOM 645 N N . ASP A 1 91 ? -2.444 5.382 8.146 1.00 83.81 91 ASP A N 1
ATOM 646 C CA . ASP A 1 91 ? -3.881 5.314 7.872 1.00 83.81 91 ASP A CA 1
ATOM 647 C C . ASP A 1 91 ? -4.668 4.820 9.086 1.00 83.81 91 ASP A C 1
ATOM 649 O O . ASP A 1 91 ? -5.660 5.439 9.463 1.00 83.81 91 ASP A O 1
ATOM 653 N N . GLN A 1 92 ? -4.224 3.747 9.748 1.00 80.94 92 GLN A N 1
ATOM 654 C CA . GLN A 1 92 ? -4.894 3.233 10.948 1.00 80.94 92 GLN A CA 1
ATOM 655 C C . GLN A 1 92 ? -4.874 4.261 12.087 1.00 80.94 92 GLN A C 1
ATOM 657 O O . GLN A 1 92 ? -5.888 4.496 12.751 1.00 80.94 92 GLN A O 1
ATOM 662 N N . LEU A 1 93 ? -3.740 4.938 12.287 1.00 82.38 93 LEU A N 1
ATOM 663 C CA . LEU A 1 93 ? -3.624 6.025 13.258 1.00 82.38 93 LEU A CA 1
ATOM 664 C C . LEU A 1 93 ? -4.532 7.205 12.894 1.00 82.38 93 LEU A C 1
ATOM 666 O O . LEU A 1 93 ? -5.215 7.730 13.775 1.00 82.38 93 LEU A O 1
ATOM 670 N N . ALA A 1 94 ? -4.590 7.593 11.620 1.00 81.19 94 ALA A N 1
ATOM 671 C CA . ALA A 1 94 ? -5.467 8.649 11.129 1.00 81.19 94 ALA A CA 1
ATOM 672 C C . ALA A 1 94 ? -6.945 8.289 11.335 1.00 81.19 94 ALA A C 1
ATOM 674 O O . ALA A 1 94 ? -7.684 9.086 11.906 1.00 81.19 94 ALA A O 1
ATOM 675 N N . MET A 1 95 ? -7.367 7.073 10.978 1.00 76.75 95 MET A N 1
ATOM 676 C CA . MET A 1 95 ? -8.738 6.585 11.187 1.00 76.75 95 MET A CA 1
ATOM 677 C C . MET A 1 95 ? -9.118 6.511 12.670 1.00 76.75 95 MET A C 1
ATOM 679 O O . MET A 1 95 ? -10.278 6.725 13.017 1.00 76.75 95 MET A O 1
ATOM 683 N N . SER A 1 96 ? -8.156 6.238 13.558 1.00 77.38 96 SER A N 1
ATOM 684 C CA . SER A 1 96 ? -8.399 6.222 15.006 1.00 77.38 96 SER A CA 1
ATOM 685 C C . SER A 1 96 ? -8.578 7.621 15.618 1.00 77.38 96 SER A C 1
ATOM 687 O O . SER A 1 96 ? -9.147 7.743 16.701 1.00 77.38 96 SER A O 1
ATOM 689 N N . ARG A 1 97 ? -8.096 8.679 14.944 1.00 79.69 97 ARG A N 1
ATOM 690 C CA . ARG A 1 97 ? -8.022 10.049 15.490 1.00 79.69 97 ARG A CA 1
ATOM 691 C C . ARG A 1 97 ? -8.877 11.073 14.748 1.00 79.69 97 ARG A C 1
ATOM 693 O O . ARG A 1 97 ? -9.221 12.096 15.332 1.00 79.69 97 ARG A O 1
ATOM 700 N N . LEU A 1 98 ? -9.195 10.841 13.477 1.00 78.56 98 LEU A N 1
ATOM 701 C CA . LEU A 1 98 ? -9.894 11.795 12.621 1.00 78.56 98 LEU A CA 1
ATOM 702 C C . LEU A 1 98 ? -11.339 11.356 12.340 1.00 78.56 98 LEU A C 1
ATOM 704 O O . LEU A 1 98 ? -11.605 10.172 12.130 1.00 78.56 98 LEU A O 1
ATOM 708 N N . PRO A 1 99 ? -12.287 12.306 12.250 1.00 77.00 99 PRO A N 1
ATOM 709 C CA . PRO A 1 99 ? -13.603 12.043 11.682 1.00 77.00 99 PRO A CA 1
ATOM 710 C C . PRO A 1 99 ? -13.503 11.587 10.218 1.00 77.00 99 PRO A C 1
ATOM 712 O O . PRO A 1 99 ? -12.639 12.043 9.466 1.00 77.00 99 PRO A O 1
ATOM 715 N N . ARG A 1 100 ? -14.452 10.747 9.781 1.00 73.56 100 ARG A N 1
ATOM 716 C CA . ARG A 1 100 ? -14.492 10.164 8.423 1.00 73.56 100 ARG A CA 1
ATOM 717 C C . ARG A 1 100 ? -14.421 11.213 7.303 1.00 73.56 100 ARG A C 1
ATOM 719 O O . ARG A 1 100 ? -13.816 10.955 6.268 1.00 73.56 100 ARG A O 1
ATOM 726 N N . SER A 1 101 ? -15.023 12.386 7.507 1.00 79.81 101 SER A N 1
ATOM 727 C CA . SER A 1 101 ? -15.006 13.496 6.546 1.00 79.81 101 SER A CA 1
ATOM 728 C C . SER A 1 101 ? -13.608 14.090 6.355 1.00 79.81 101 SER A C 1
ATOM 730 O O . SER A 1 101 ? -13.194 14.309 5.221 1.00 79.81 101 SER A O 1
ATOM 732 N N . SER A 1 102 ? -12.855 14.297 7.437 1.00 81.44 102 SER A N 1
ATOM 733 C CA . SER A 1 102 ? -11.490 14.832 7.374 1.00 81.44 102 SER A CA 1
ATOM 734 C C . SER A 1 102 ? -10.519 13.845 6.729 1.00 81.44 102 SER A C 1
ATOM 736 O O . SER A 1 102 ? -9.674 14.251 5.935 1.00 81.44 102 SER A O 1
ATOM 738 N N . PHE A 1 103 ? -10.670 12.546 7.010 1.00 79.69 103 PHE A N 1
ATOM 739 C CA . PHE A 1 103 ? -9.884 11.503 6.344 1.00 79.69 103 PHE A CA 1
ATOM 740 C C . PHE A 1 103 ? -10.157 11.468 4.833 1.00 79.69 103 PHE A C 1
ATOM 742 O O . PHE A 1 103 ? -9.223 11.463 4.035 1.00 79.69 103 PHE A O 1
ATOM 749 N N . ALA A 1 104 ? -11.431 11.525 4.428 1.00 80.44 104 ALA A N 1
ATOM 750 C CA . ALA A 1 104 ? -11.806 11.585 3.015 1.00 80.44 104 ALA A CA 1
ATOM 751 C C . ALA A 1 104 ? -11.255 12.842 2.316 1.00 80.44 104 ALA A C 1
ATOM 753 O O . ALA A 1 104 ? -10.819 12.766 1.169 1.00 80.44 104 ALA A O 1
ATOM 754 N N . LEU A 1 105 ? -11.218 13.981 3.016 1.00 84.81 105 LEU A N 1
ATOM 755 C CA . LEU A 1 105 ? -10.626 15.211 2.494 1.00 84.81 105 LEU A CA 1
ATOM 756 C C . LEU A 1 105 ? -9.107 15.080 2.304 1.00 84.81 105 LEU A C 1
ATOM 758 O O . LEU A 1 105 ? -8.601 15.475 1.259 1.00 84.81 105 LEU A O 1
ATOM 762 N N . MET A 1 106 ? -8.379 14.466 3.243 1.00 83.31 106 MET A N 1
ATOM 763 C CA . MET A 1 106 ? -6.952 14.172 3.040 1.00 83.31 106 MET A CA 1
ATOM 764 C C . MET A 1 106 ? -6.722 13.223 1.861 1.00 83.31 106 MET A C 1
ATOM 766 O O . MET A 1 106 ? -5.828 13.460 1.052 1.00 83.31 106 MET A O 1
ATOM 770 N N . LEU A 1 107 ? -7.561 12.194 1.715 1.00 83.06 107 LEU A N 1
ATOM 771 C CA . LEU A 1 107 ? -7.469 11.259 0.595 1.00 83.06 107 LEU A CA 1
ATOM 772 C C . LEU A 1 107 ? -7.706 11.955 -0.756 1.00 83.06 107 LEU A C 1
ATOM 774 O O . LEU A 1 107 ? -7.078 11.597 -1.748 1.00 83.06 107 LEU A O 1
ATOM 778 N N . SER A 1 108 ? -8.541 12.999 -0.788 1.00 86.06 108 SER A N 1
ATOM 779 C CA . SER A 1 108 ? -8.767 13.808 -1.996 1.00 86.06 108 SER A CA 1
ATOM 780 C C . SER A 1 108 ? -7.536 14.606 -2.451 1.00 86.06 108 SER A C 1
ATOM 782 O O . SER A 1 108 ? -7.448 14.975 -3.619 1.00 86.06 108 SER A O 1
ATOM 784 N N . LEU A 1 109 ? -6.562 14.835 -1.560 1.00 87.25 109 LEU A N 1
ATOM 785 C CA . LEU A 1 109 ? -5.288 15.499 -1.870 1.00 87.25 109 LEU A CA 1
ATOM 786 C C . LEU A 1 109 ? -4.196 14.517 -2.325 1.00 87.25 109 LEU A C 1
ATOM 788 O O . LEU A 1 109 ? -3.142 14.939 -2.816 1.00 87.25 109 LEU A O 1
ATOM 792 N N . LEU A 1 110 ? -4.436 13.209 -2.188 1.00 86.38 110 LEU A N 1
ATOM 793 C CA . LEU A 1 110 ? -3.510 12.165 -2.618 1.00 86.38 110 LEU A CA 1
ATOM 794 C C . LEU A 1 110 ? -3.159 12.254 -4.116 1.00 86.38 110 LEU A C 1
ATOM 796 O O . LEU A 1 110 ? -1.971 12.162 -4.415 1.00 86.38 110 LEU A O 1
ATOM 800 N N . PRO A 1 111 ? -4.102 12.498 -5.055 1.00 84.75 111 PRO A N 1
ATOM 801 C CA . PRO A 1 111 ? -3.791 12.603 -6.482 1.00 84.75 111 PRO A CA 1
ATOM 802 C C . PRO A 1 111 ? -2.828 13.752 -6.778 1.00 84.75 111 PRO A C 1
ATOM 804 O O . PRO A 1 111 ? -1.843 13.567 -7.481 1.00 84.75 111 PRO A O 1
ATOM 807 N N . VAL A 1 112 ? -3.060 14.922 -6.172 1.00 87.94 112 VAL A N 1
ATOM 808 C CA . VA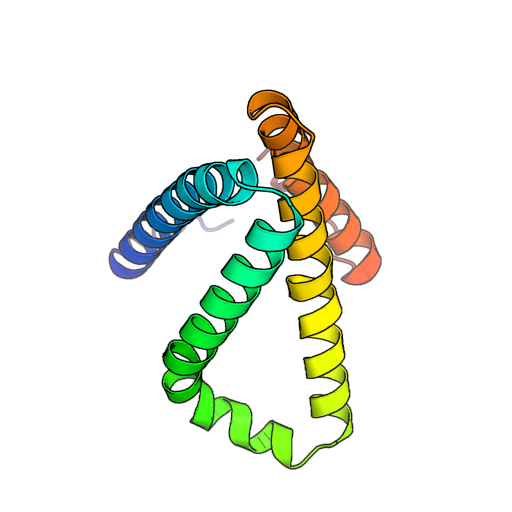L A 1 112 ? -2.185 16.095 -6.330 1.00 87.94 112 VAL A CA 1
ATOM 809 C C . VAL A 1 112 ? -0.778 15.776 -5.832 1.00 87.94 112 VAL A C 1
ATOM 811 O O . VAL A 1 112 ? 0.211 16.041 -6.514 1.00 87.94 112 VAL A O 1
ATOM 814 N N . THR A 1 113 ? -0.686 15.155 -4.657 1.00 86.94 113 THR A N 1
ATOM 815 C CA . THR A 1 113 ? 0.599 14.782 -4.056 1.00 86.94 113 THR A CA 1
ATOM 816 C C . THR A 1 113 ? 1.318 13.720 -4.892 1.00 86.94 113 THR A C 1
ATOM 818 O O . THR A 1 113 ? 2.521 13.830 -5.122 1.00 86.94 113 THR A O 1
ATOM 821 N N . ALA A 1 114 ? 0.587 12.726 -5.405 1.00 86.88 114 ALA A N 1
ATOM 822 C CA . ALA A 1 114 ? 1.118 11.685 -6.278 1.00 86.88 114 ALA A CA 1
ATOM 823 C C . ALA A 1 114 ? 1.666 12.268 -7.588 1.00 86.88 114 ALA A C 1
ATOM 825 O O . ALA A 1 114 ? 2.780 11.922 -7.977 1.00 86.88 114 ALA A O 1
ATOM 826 N N . THR A 1 115 ? 0.948 13.203 -8.219 1.00 86.44 115 THR A N 1
ATOM 827 C CA . THR A 1 115 ? 1.414 13.896 -9.428 1.00 86.44 115 THR A CA 1
ATOM 828 C C . THR A 1 115 ? 2.696 14.682 -9.162 1.00 86.44 115 THR A C 1
ATOM 830 O O . THR A 1 115 ? 3.655 14.565 -9.922 1.00 86.44 115 THR A O 1
ATOM 833 N N . LEU A 1 116 ? 2.770 15.432 -8.057 1.00 88.69 116 LEU A N 1
ATOM 834 C CA . LEU A 1 116 ? 3.980 16.179 -7.691 1.00 88.69 116 LEU A CA 1
ATOM 835 C C . LEU A 1 116 ? 5.180 15.253 -7.455 1.00 88.69 116 LEU A C 1
ATOM 837 O O . LEU A 1 116 ? 6.273 15.517 -7.957 1.00 88.69 116 LEU A O 1
ATOM 841 N N . ILE A 1 117 ? 4.984 14.149 -6.730 1.00 88.94 117 ILE A N 1
ATOM 842 C CA . ILE A 1 117 ? 6.041 13.155 -6.508 1.00 88.94 117 ILE A CA 1
ATOM 843 C C . ILE A 1 117 ? 6.451 12.501 -7.836 1.00 88.94 117 ILE A C 1
ATOM 845 O O . ILE A 1 117 ? 7.645 12.341 -8.079 1.00 88.94 117 ILE A O 1
ATOM 849 N N . GLY A 1 118 ? 5.502 12.185 -8.722 1.00 86.44 118 GLY A N 1
ATOM 850 C CA . GLY A 1 118 ? 5.775 11.664 -10.065 1.00 86.44 118 GLY A CA 1
ATOM 851 C C . GLY A 1 118 ? 6.629 12.616 -10.908 1.00 86.44 118 GLY A C 1
ATOM 852 O O . GLY A 1 118 ? 7.606 12.192 -11.526 1.00 86.44 118 GLY A O 1
ATOM 853 N N . VAL A 1 119 ? 6.352 13.921 -10.860 1.00 89.38 119 VAL A N 1
ATOM 854 C CA . VAL A 1 119 ? 7.182 14.946 -11.516 1.00 89.38 119 VAL A CA 1
ATOM 855 C C . VAL A 1 119 ? 8.598 14.960 -10.942 1.00 89.38 119 VAL A C 1
ATOM 857 O O . VAL A 1 119 ? 9.568 14.967 -11.696 1.00 89.38 119 VAL A O 1
ATOM 860 N N . ILE A 1 120 ? 8.738 14.956 -9.617 1.00 90.94 120 ILE A N 1
ATOM 861 C CA . ILE A 1 120 ? 10.042 15.118 -8.958 1.00 90.94 120 ILE A CA 1
ATOM 862 C C . ILE A 1 120 ? 10.908 13.862 -9.113 1.00 90.94 120 ILE A C 1
ATOM 864 O O . ILE A 1 120 ? 12.084 13.954 -9.465 1.00 90.94 120 ILE A O 1
ATOM 868 N N . VAL A 1 121 ? 10.333 12.691 -8.842 1.00 89.44 121 VAL A N 1
ATOM 869 C CA . VAL A 1 121 ? 11.062 11.419 -8.746 1.00 89.44 121 VAL A CA 1
ATOM 870 C C . VAL A 1 121 ? 11.159 10.728 -10.103 1.00 89.44 121 VAL A C 1
ATOM 872 O O . VAL A 1 121 ? 12.226 10.227 -10.454 1.00 89.44 121 VAL A O 1
ATOM 875 N N . LEU A 1 122 ? 10.070 10.715 -10.881 1.00 87.88 122 LEU A N 1
ATOM 876 C CA . LEU A 1 122 ? 9.997 10.009 -12.167 1.00 87.88 122 LEU A CA 1
ATOM 877 C C . LEU A 1 122 ? 10.214 10.931 -13.375 1.00 87.88 122 LEU A C 1
ATOM 879 O O . LEU A 1 122 ? 10.303 10.438 -14.497 1.00 87.88 122 LEU A O 1
ATOM 883 N N . ARG A 1 123 ? 10.309 12.256 -13.170 1.00 86.00 123 ARG A N 1
ATOM 884 C CA . ARG A 1 123 ? 10.405 13.271 -14.241 1.00 86.00 123 ARG A CA 1
ATOM 885 C C . ARG A 1 123 ? 9.250 13.204 -15.246 1.00 86.00 123 ARG A C 1
ATOM 887 O O . ARG A 1 123 ? 9.407 13.573 -16.408 1.00 86.00 123 ARG A O 1
ATOM 894 N N . GLN A 1 124 ? 8.081 12.754 -14.792 1.00 83.38 124 GLN A N 1
ATOM 895 C CA . GLN A 1 124 ? 6.855 12.691 -15.586 1.00 83.38 124 GLN A CA 1
ATOM 896 C C . GLN A 1 124 ? 6.155 14.052 -15.541 1.00 83.38 124 GLN A C 1
ATOM 898 O O . GLN A 1 124 ? 5.379 14.314 -14.629 1.00 83.38 124 GLN A O 1
ATOM 903 N N . ILE A 1 125 ? 6.474 14.943 -16.485 1.00 84.38 125 ILE A N 1
ATOM 904 C CA . ILE A 1 125 ? 5.864 16.279 -16.559 1.00 84.38 125 ILE A CA 1
ATOM 905 C C . ILE A 1 125 ? 4.445 16.136 -17.139 1.00 84.38 125 ILE A C 1
ATOM 907 O O . ILE A 1 125 ? 4.333 15.783 -18.316 1.00 84.38 125 ILE A O 1
ATOM 911 N N . PRO A 1 126 ? 3.377 16.389 -16.354 1.00 77.44 126 PRO A N 1
ATOM 912 C CA . PRO A 1 126 ? 2.009 16.302 -16.846 1.00 77.44 126 PRO A CA 1
ATOM 913 C C . PRO A 1 126 ? 1.776 17.360 -17.922 1.00 77.44 126 PRO A C 1
ATOM 915 O O . PRO A 1 126 ? 2.252 18.496 -17.827 1.00 77.44 126 PRO A O 1
ATOM 918 N N . SER A 1 127 ? 1.049 16.978 -18.965 1.00 83.06 127 SER A N 1
ATOM 919 C CA . SER A 1 127 ? 0.638 17.911 -20.005 1.00 83.06 127 SER A CA 1
ATOM 920 C C . SER A 1 127 ? -0.485 18.831 -19.495 1.00 83.06 127 SER A C 1
ATOM 922 O O . SER A 1 127 ? -1.178 18.492 -18.534 1.00 83.06 127 SER A O 1
ATOM 924 N N . PRO A 1 128 ? -0.733 19.987 -20.140 1.00 77.75 128 PRO A N 1
ATOM 925 C CA . PRO A 1 128 ? -1.818 20.888 -19.746 1.00 77.75 128 PRO A CA 1
ATOM 926 C C . PRO A 1 128 ? -3.203 20.224 -19.753 1.00 77.75 128 PRO A C 1
ATOM 928 O O . PRO A 1 128 ? -4.075 20.639 -18.997 1.00 77.75 128 PRO A O 1
ATOM 931 N N . THR A 1 129 ? -3.401 19.193 -20.582 1.00 78.44 129 THR A N 1
ATOM 932 C CA . THR A 1 129 ? -4.633 18.397 -20.614 1.00 78.44 129 THR A CA 1
ATOM 933 C C . THR A 1 129 ? -4.756 17.462 -19.412 1.00 78.44 129 THR A C 1
ATOM 935 O O . THR A 1 129 ? -5.852 17.326 -18.886 1.00 78.44 129 THR A O 1
ATOM 938 N N . ASP A 1 130 ? -3.647 16.908 -18.910 1.00 74.25 130 ASP A N 1
ATOM 939 C CA . ASP A 1 130 ? -3.649 16.033 -17.723 1.00 74.25 130 ASP A CA 1
ATOM 940 C C . ASP A 1 130 ? -3.950 16.813 -16.430 1.00 74.25 130 ASP A C 1
ATOM 942 O O . ASP A 1 130 ? -4.422 16.251 -15.445 1.00 74.25 130 ASP A O 1
ATOM 946 N N . CYS A 1 131 ? -3.693 18.126 -16.427 1.00 71.81 131 CYS A N 1
ATOM 947 C CA . CYS A 1 131 ? -3.970 19.006 -15.290 1.00 71.81 131 CYS A CA 1
ATOM 948 C C . CYS A 1 131 ? -5.456 19.363 -15.125 1.00 71.81 131 CYS A C 1
ATOM 950 O O . CYS A 1 131 ? -5.850 19.798 -14.043 1.00 71.81 131 CYS A O 1
ATOM 952 N N . ILE A 1 132 ? -6.264 19.241 -16.184 1.00 74.19 132 ILE A N 1
ATOM 953 C CA . ILE A 1 132 ? -7.692 19.608 -16.167 1.00 74.19 132 ILE A CA 1
ATOM 954 C C . ILE A 1 132 ? -8.566 18.420 -15.722 1.00 74.19 132 ILE A C 1
ATOM 956 O O . ILE A 1 132 ? -9.671 18.643 -15.221 1.00 74.19 132 ILE A O 1
ATOM 960 N N . GLY A 1 133 ? -8.028 17.195 -15.799 1.00 57.50 133 GLY A N 1
ATOM 961 C CA . GLY A 1 133 ? -8.714 15.948 -15.451 1.00 57.50 133 GLY A CA 1
ATOM 962 C C . GLY A 1 133 ? -9.131 15.152 -16.675 1.00 57.50 133 GLY A C 1
ATOM 963 O O . GLY A 1 133 ? -9.823 15.728 -17.545 1.00 57.50 133 GLY A O 1
#

Mean predicted aligned error: 8.38 Å